Protein AF-A0A7X4A7W3-F1 (afdb_monomer_lite)

Secondary structure (DSSP, 8-state):
-------SPPEEEEEEES--EETTEE--SPPHHHHHHHHHHHHHHHHT-TTS-EEEEEEETTTSTTTTGGGT--SSSEEEETTEEEEESSPPPHHHHHHHHHHHHHTT-PPPSEEEEE-TT-HHHHHHHHHHHHTT--EEEEETTT--

Structure (mmCIF, N/CA/C/O backbone):
data_AF-A0A7X4A7W3-F1
#
_entry.id   AF-A0A7X4A7W3-F1
#
loop_
_atom_site.group_PDB
_atom_site.id
_atom_site.type_symbol
_atom_site.label_atom_id
_atom_site.label_alt_id
_atom_site.label_comp_id
_atom_site.label_asym_id
_atom_site.label_entity_id
_atom_site.label_seq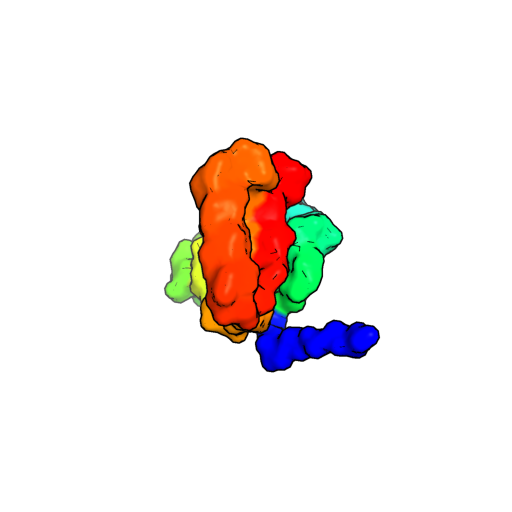_id
_atom_site.pdbx_PDB_ins_code
_atom_site.Cartn_x
_atom_site.Cartn_y
_atom_site.Cartn_z
_atom_site.occupancy
_atom_site.B_iso_or_equiv
_atom_site.auth_seq_id
_atom_site.auth_comp_id
_atom_site.auth_asym_id
_atom_site.auth_atom_id
_atom_site.pdbx_PDB_model_num
ATOM 1 N N . MET A 1 1 ? -7.900 -20.450 20.656 1.00 40.09 1 MET A N 1
ATOM 2 C CA . MET A 1 1 ? -8.960 -20.212 19.653 1.00 40.09 1 MET A CA 1
ATOM 3 C C . MET A 1 1 ? -8.255 -20.066 18.317 1.00 40.09 1 MET A C 1
ATOM 5 O O . MET A 1 1 ? -7.285 -19.316 18.297 1.00 40.09 1 MET A O 1
ATOM 9 N N . PRO A 1 2 ? -8.608 -20.824 17.266 1.00 41.00 2 PRO A N 1
ATOM 10 C CA . PRO A 1 2 ? -7.973 -20.632 15.968 1.00 41.00 2 PRO A CA 1
ATOM 11 C C . PRO A 1 2 ? -8.371 -19.248 15.448 1.00 41.00 2 PRO A C 1
ATOM 13 O O . PRO A 1 2 ? -9.547 -18.891 15.501 1.00 41.00 2 PRO A O 1
ATOM 16 N N . ALA A 1 3 ? -7.388 -18.451 15.032 1.00 45.31 3 ALA A N 1
ATOM 17 C CA . ALA A 1 3 ? -7.640 -17.185 14.364 1.00 45.31 3 ALA A CA 1
ATOM 18 C C . ALA A 1 3 ? -8.452 -17.480 13.099 1.00 45.31 3 ALA A C 1
ATOM 20 O O . ALA A 1 3 ? -8.053 -18.318 12.291 1.00 45.31 3 ALA A O 1
ATOM 21 N N . THR A 1 4 ? -9.617 -16.852 12.965 1.00 45.69 4 THR A N 1
ATOM 22 C CA . THR A 1 4 ? -10.396 -16.882 11.730 1.00 45.69 4 THR A CA 1
ATOM 23 C C . THR A 1 4 ? -9.513 -16.303 10.631 1.00 45.69 4 THR A C 1
ATOM 25 O O . THR A 1 4 ? -9.254 -15.101 10.630 1.00 45.69 4 THR A O 1
ATOM 28 N N . GLU A 1 5 ? -9.002 -17.154 9.741 1.00 52.88 5 GLU A N 1
ATOM 29 C CA . GLU A 1 5 ? -8.275 -16.702 8.557 1.00 52.88 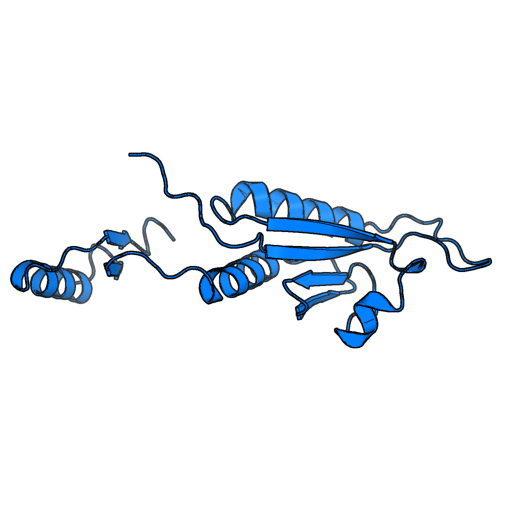5 GLU A CA 1
ATOM 30 C C . GLU A 1 5 ? -9.180 -15.738 7.783 1.00 52.88 5 GLU A C 1
ATOM 32 O O . GLU A 1 5 ? -10.354 -16.056 7.548 1.00 52.88 5 GLU A O 1
ATOM 37 N N . PRO A 1 6 ? -8.694 -14.542 7.417 1.00 53.84 6 PRO A N 1
ATOM 38 C CA . PRO A 1 6 ? -9.514 -13.624 6.662 1.00 53.84 6 PRO A CA 1
ATOM 39 C C . PRO A 1 6 ? -9.790 -14.250 5.292 1.00 53.84 6 PRO A C 1
ATOM 41 O O . PRO A 1 6 ? -8.895 -14.452 4.479 1.00 53.84 6 PRO A O 1
ATOM 44 N N . THR A 1 7 ? -11.061 -14.536 5.026 1.00 57.28 7 THR A N 1
ATOM 45 C CA . THR A 1 7 ? -11.592 -15.097 3.770 1.00 57.28 7 THR A CA 1
ATOM 46 C C . THR A 1 7 ? -11.499 -14.134 2.578 1.00 57.28 7 THR A C 1
ATOM 48 O O . THR A 1 7 ? -12.072 -14.389 1.520 1.00 57.28 7 THR A O 1
ATOM 51 N N . ALA A 1 8 ? -10.794 -13.012 2.737 1.00 69.56 8 ALA A N 1
ATOM 52 C CA . ALA A 1 8 ? -10.641 -11.976 1.733 1.00 69.56 8 ALA A CA 1
ATOM 53 C C . ALA A 1 8 ? -9.343 -12.173 0.939 1.00 69.56 8 ALA A C 1
ATOM 55 O O . ALA A 1 8 ? -8.276 -12.399 1.508 1.00 69.56 8 ALA A O 1
ATOM 56 N N . SER A 1 9 ? -9.442 -12.045 -0.386 1.00 86.50 9 SER A N 1
ATOM 57 C CA . SER A 1 9 ? -8.301 -12.135 -1.299 1.00 86.50 9 SER A CA 1
ATOM 58 C C . SER A 1 9 ? -7.165 -11.175 -0.898 1.00 86.50 9 SER A C 1
ATOM 60 O O . SER A 1 9 ? -7.451 -10.076 -0.403 1.00 86.50 9 SER A O 1
ATOM 62 N N . PRO A 1 10 ? -5.888 -11.540 -1.132 1.00 93.44 10 PRO A N 1
ATOM 63 C CA . PRO A 1 10 ? -4.743 -10.675 -0.844 1.00 93.44 10 PRO A CA 1
ATOM 64 C C . PRO A 1 10 ? -4.826 -9.313 -1.542 1.00 93.44 10 PRO A C 1
ATOM 66 O O . PRO A 1 10 ? -5.415 -9.198 -2.616 1.00 93.44 10 PRO A O 1
ATOM 69 N N . VAL A 1 11 ? -4.247 -8.268 -0.942 1.00 95.88 11 VAL A N 1
ATOM 70 C CA . VAL A 1 11 ? -4.133 -6.935 -1.557 1.00 95.88 11 VAL A CA 1
ATOM 71 C C . VAL A 1 11 ? -3.138 -7.031 -2.697 1.00 95.88 11 VAL A C 1
ATOM 73 O O . VAL A 1 11 ? -1.973 -7.356 -2.473 1.00 95.88 11 VAL A O 1
ATOM 76 N N . ALA A 1 12 ? -3.597 -6.767 -3.917 1.00 97.00 12 ALA A N 1
ATOM 77 C CA . ALA A 1 12 ? -2.737 -6.820 -5.090 1.00 97.00 12 ALA A CA 1
ATOM 78 C C . ALA A 1 12 ? -1.854 -5.567 -5.171 1.00 97.00 12 ALA A C 1
ATOM 80 O O . ALA A 1 12 ? -2.355 -4.449 -5.334 1.00 97.00 12 ALA A O 1
ATOM 81 N N . VAL A 1 13 ? -0.539 -5.764 -5.105 1.00 98.25 13 VAL A N 1
ATOM 82 C CA . VAL A 1 13 ? 0.491 -4.742 -5.309 1.00 98.25 13 VAL A CA 1
ATOM 83 C C . VAL A 1 13 ? 1.265 -5.097 -6.571 1.00 98.25 13 VAL A C 1
ATOM 85 O O . VAL A 1 13 ? 1.861 -6.160 -6.674 1.00 98.25 13 VAL A O 1
ATOM 88 N N . THR A 1 14 ? 1.279 -4.205 -7.553 1.00 98.38 14 THR A N 1
ATOM 89 C CA . THR A 1 14 ? 2.012 -4.403 -8.804 1.00 98.38 14 THR A CA 1
ATOM 90 C C . THR A 1 14 ? 3.167 -3.415 -8.896 1.00 98.38 14 THR A C 1
ATOM 92 O O . THR A 1 14 ? 2.943 -2.203 -8.870 1.00 98.38 14 THR A O 1
ATOM 95 N N . LEU A 1 15 ? 4.387 -3.927 -9.058 1.00 98.31 15 LEU A N 1
ATOM 96 C CA . LEU A 1 15 ? 5.598 -3.152 -9.315 1.00 98.31 15 LEU A CA 1
ATOM 97 C C . LEU A 1 15 ? 6.013 -3.298 -10.782 1.00 98.31 15 LEU A C 1
ATOM 99 O O . LEU A 1 15 ? 6.384 -4.383 -11.222 1.00 98.31 15 LEU A O 1
ATOM 103 N N . TYR A 1 16 ? 6.040 -2.196 -11.527 1.00 98.06 16 TYR A N 1
ATOM 104 C CA . TYR A 1 16 ? 6.697 -2.142 -12.834 1.00 98.06 16 TYR A CA 1
ATOM 105 C C . TYR A 1 16 ? 8.085 -1.540 -12.675 1.00 98.06 16 TYR A C 1
ATOM 107 O O . TYR A 1 16 ? 8.216 -0.356 -12.363 1.00 98.06 16 TYR A O 1
ATOM 115 N N . ARG A 1 17 ? 9.125 -2.336 -12.910 1.00 97.19 17 ARG A N 1
ATOM 116 C CA . ARG A 1 17 ? 10.525 -1.899 -12.819 1.00 97.19 17 ARG A CA 1
ATOM 117 C C . ARG A 1 17 ? 11.090 -1.542 -14.191 1.00 97.19 17 ARG A C 1
ATOM 119 O O . ARG A 1 17 ? 10.671 -2.104 -15.200 1.00 97.19 17 ARG A O 1
ATOM 126 N N . TRP A 1 18 ? 12.081 -0.656 -14.232 1.00 96.62 18 TRP A N 1
ATOM 127 C CA . TRP A 1 18 ? 12.839 -0.342 -15.444 1.00 96.62 18 TRP A CA 1
ATOM 128 C C . TRP A 1 18 ? 13.697 -1.546 -15.854 1.00 96.62 18 TRP A C 1
ATOM 130 O O . TRP A 1 18 ? 14.849 -1.693 -15.451 1.00 96.62 18 TRP A O 1
ATOM 140 N N . ALA A 1 19 ? 13.090 -2.453 -16.612 1.00 96.25 19 ALA A N 1
ATOM 141 C CA . ALA A 1 19 ? 13.678 -3.688 -17.103 1.00 96.25 19 ALA A CA 1
ATOM 142 C C . ALA A 1 19 ? 12.915 -4.170 -18.345 1.00 96.25 19 ALA A C 1
ATOM 144 O O . ALA A 1 19 ? 11.917 -3.568 -18.751 1.00 96.25 19 ALA A O 1
ATOM 145 N N . GLY A 1 20 ? 13.390 -5.265 -18.935 1.00 95.38 20 GLY A N 1
ATOM 146 C CA . GLY A 1 20 ? 12.765 -5.908 -20.084 1.00 95.38 20 GLY A CA 1
ATOM 147 C C . GLY A 1 20 ? 13.287 -5.429 -21.433 1.00 95.38 20 GLY A C 1
ATOM 148 O O . GLY A 1 20 ? 14.339 -4.789 -21.560 1.00 95.38 20 GLY A O 1
ATOM 149 N N . ALA A 1 21 ? 12.539 -5.800 -22.463 1.00 95.75 21 ALA A N 1
ATOM 150 C CA . ALA A 1 21 ? 12.822 -5.511 -23.858 1.00 95.75 21 ALA A CA 1
ATOM 151 C C . ALA A 1 21 ? 11.530 -5.329 -24.660 1.00 95.75 21 ALA A C 1
ATOM 153 O O . ALA A 1 21 ? 10.523 -5.988 -24.395 1.00 95.75 21 ALA A O 1
ATOM 154 N N . TRP A 1 22 ? 11.599 -4.471 -25.674 1.00 93.62 22 TRP A N 1
ATOM 155 C CA . TRP A 1 22 ? 10.551 -4.250 -26.660 1.00 93.62 22 TRP A CA 1
ATOM 156 C C . TRP A 1 22 ? 11.185 -4.107 -28.046 1.00 93.62 22 TRP A C 1
ATOM 158 O O . TRP A 1 22 ? 11.842 -3.111 -28.360 1.00 93.62 22 TRP A O 1
ATOM 168 N N . GLY A 1 23 ? 11.034 -5.151 -28.865 1.00 92.44 23 GLY A N 1
ATOM 169 C CA . GLY A 1 23 ? 11.685 -5.244 -30.170 1.00 92.44 23 GLY A CA 1
ATOM 170 C C . GLY A 1 23 ? 13.215 -5.118 -30.056 1.00 92.44 23 GLY A C 1
ATOM 171 O O . GLY A 1 23 ? 13.823 -5.865 -29.287 1.00 92.44 23 GLY A O 1
ATOM 172 N N . PRO A 1 24 ? 13.860 -4.193 -30.793 1.00 92.75 24 PRO A N 1
ATOM 173 C CA . PRO A 1 24 ? 15.310 -3.996 -30.729 1.00 92.75 24 PRO A CA 1
ATOM 174 C C . PRO A 1 24 ? 15.776 -3.256 -29.461 1.00 92.75 24 PRO A C 1
ATOM 176 O O . PRO A 1 24 ? 16.978 -3.200 -29.193 1.00 92.75 24 PRO A O 1
ATOM 179 N N . PHE A 1 25 ? 14.861 -2.675 -28.678 1.00 92.50 25 PHE A N 1
ATOM 180 C CA . PHE A 1 25 ? 15.190 -1.932 -27.465 1.00 92.50 25 PHE A CA 1
ATOM 181 C C . PHE A 1 25 ? 15.222 -2.872 -26.259 1.00 92.50 25 PHE A C 1
ATOM 183 O O . PHE A 1 25 ? 14.271 -3.608 -26.008 1.00 92.50 25 PHE A O 1
ATOM 190 N N . LYS A 1 26 ? 16.308 -2.838 -25.483 1.00 95.81 26 LYS A N 1
ATOM 191 C CA . LYS A 1 26 ? 16.471 -3.625 -24.254 1.00 95.81 26 LYS A CA 1
ATOM 192 C C . LYS A 1 26 ? 17.118 -2.774 -23.174 1.00 95.81 26 LYS A C 1
ATOM 194 O O . LYS A 1 26 ? 18.126 -2.113 -23.432 1.00 95.81 26 LYS A O 1
ATOM 199 N N . VAL A 1 27 ? 16.580 -2.842 -21.961 1.00 93.75 27 VAL A N 1
ATOM 200 C CA . VAL A 1 27 ? 17.201 -2.209 -20.798 1.00 93.75 27 VAL A CA 1
ATOM 201 C C . VAL A 1 27 ? 18.498 -2.941 -20.454 1.00 93.75 27 VAL A C 1
ATOM 203 O O . VAL A 1 27 ? 18.519 -4.162 -20.302 1.00 93.75 27 VAL A O 1
ATOM 206 N N . LYS A 1 28 ? 19.596 -2.188 -20.347 1.00 92.38 28 LYS A N 1
ATOM 207 C CA . LYS A 1 28 ? 20.921 -2.706 -19.957 1.00 92.38 28 LYS A CA 1
ATOM 208 C C . LYS A 1 28 ? 21.421 -2.142 -18.631 1.00 92.38 28 LYS A C 1
ATOM 210 O O . LYS A 1 28 ? 22.273 -2.754 -18.000 1.00 92.38 28 LYS A O 1
ATOM 215 N N . ILE A 1 29 ? 20.925 -0.969 -18.247 1.00 91.31 29 ILE A N 1
ATOM 216 C CA . ILE A 1 29 ? 21.376 -0.238 -17.065 1.00 91.31 29 ILE A CA 1
ATOM 217 C C . ILE A 1 29 ? 20.397 -0.538 -15.926 1.00 91.31 29 ILE A C 1
ATOM 219 O O . ILE A 1 29 ? 19.195 -0.332 -16.121 1.00 91.31 29 ILE A O 1
ATOM 223 N N . PRO A 1 30 ? 20.874 -1.031 -14.770 1.00 89.44 30 PRO A N 1
ATOM 224 C CA . PRO A 1 30 ? 20.020 -1.245 -13.610 1.00 89.44 30 PRO A CA 1
ATOM 225 C C . PRO A 1 30 ? 19.516 0.096 -13.063 1.00 89.44 30 PRO A C 1
ATOM 227 O O . PRO A 1 30 ? 20.249 1.082 -13.044 1.00 89.44 30 PRO A O 1
ATOM 230 N N . CYS A 1 31 ? 18.268 0.127 -12.601 1.00 92.06 31 CYS A N 1
ATOM 231 C CA . CYS A 1 31 ? 17.677 1.297 -11.952 1.00 92.06 31 CYS A CA 1
ATOM 232 C C . CYS A 1 31 ? 17.732 1.128 -10.430 1.00 92.06 31 CYS A C 1
ATOM 234 O O . CYS A 1 31 ? 17.143 0.187 -9.893 1.00 92.06 31 CYS A O 1
ATOM 236 N N . GLY A 1 32 ? 18.429 2.037 -9.742 1.00 93.00 32 GLY A N 1
ATOM 237 C CA . GLY A 1 32 ? 18.577 2.002 -8.284 1.00 93.00 32 GLY A CA 1
ATOM 238 C C . GLY A 1 32 ? 17.257 2.251 -7.555 1.00 93.00 32 GLY A C 1
ATOM 239 O O . GLY A 1 32 ? 16.955 1.577 -6.575 1.00 93.00 32 GLY A O 1
ATOM 240 N N . GLU A 1 33 ? 16.422 3.145 -8.083 1.00 94.88 33 GLU A N 1
ATOM 241 C CA . GLU A 1 33 ? 15.096 3.461 -7.551 1.00 94.88 33 GLU A CA 1
ATOM 242 C C . GLU A 1 33 ? 14.156 2.253 -7.612 1.00 94.88 33 GLU A C 1
ATOM 244 O O . GLU A 1 33 ? 13.325 2.078 -6.722 1.00 94.88 33 GLU A O 1
ATOM 249 N N . CYS A 1 34 ? 14.295 1.396 -8.631 1.00 94.62 34 CYS A N 1
ATOM 250 C CA . CYS A 1 34 ? 13.533 0.152 -8.733 1.00 94.62 34 CYS A CA 1
ATOM 251 C C . CYS A 1 34 ? 13.931 -0.851 -7.649 1.00 94.62 34 CYS A C 1
ATOM 253 O O . CYS A 1 34 ? 13.044 -1.446 -7.041 1.00 94.62 34 CYS A O 1
ATOM 255 N N . SER A 1 35 ? 15.234 -1.021 -7.398 1.00 96.00 35 SER A N 1
ATOM 256 C CA . SER A 1 35 ? 15.718 -1.893 -6.321 1.00 96.00 35 SER A CA 1
ATOM 257 C C . SER A 1 35 ? 15.258 -1.380 -4.961 1.00 96.00 35 SER A C 1
ATOM 259 O O . SER A 1 35 ? 14.626 -2.118 -4.218 1.00 96.00 35 SER A O 1
ATOM 261 N N . LEU A 1 36 ? 15.453 -0.085 -4.693 1.00 96.88 36 LEU A N 1
ATOM 262 C CA . LEU A 1 36 ? 15.028 0.527 -3.436 1.00 96.88 36 LEU A CA 1
ATOM 263 C C . LEU A 1 36 ? 13.511 0.422 -3.235 1.00 96.88 36 LEU A C 1
ATOM 265 O O . LEU A 1 36 ? 13.049 0.153 -2.135 1.00 96.88 36 LEU A O 1
ATOM 269 N N . THR A 1 37 ? 12.720 0.596 -4.294 1.00 97.69 37 THR A N 1
ATOM 270 C CA . THR A 1 37 ? 11.262 0.426 -4.221 1.00 97.69 37 THR A CA 1
ATOM 271 C C . THR A 1 37 ? 10.869 -1.005 -3.865 1.00 97.69 37 THR A C 1
ATOM 273 O O . THR A 1 37 ? 9.960 -1.194 -3.062 1.00 97.69 37 THR A O 1
ATOM 276 N N . LEU A 1 38 ? 11.537 -2.008 -4.442 1.00 97.31 38 LEU A N 1
ATOM 277 C CA . LEU A 1 38 ? 11.285 -3.407 -4.106 1.00 97.31 38 LEU A CA 1
ATOM 278 C C . LEU A 1 38 ? 11.630 -3.700 -2.642 1.00 97.31 38 LEU A C 1
ATOM 280 O O . LEU A 1 38 ? 10.811 -4.302 -1.950 1.00 97.31 38 LEU A O 1
ATOM 284 N N . ASP A 1 39 ? 12.782 -3.222 -2.171 1.00 97.38 39 ASP A N 1
ATOM 285 C CA . ASP A 1 39 ? 13.208 -3.384 -0.778 1.00 97.38 39 ASP A CA 1
ATOM 286 C C . ASP A 1 39 ? 12.196 -2.733 0.176 1.00 97.38 39 ASP A C 1
ATOM 288 O O . ASP A 1 39 ? 11.774 -3.353 1.147 1.00 97.38 39 ASP A O 1
ATOM 292 N N . VAL A 1 40 ? 11.720 -1.520 -0.143 1.00 97.50 40 VAL A N 1
ATOM 293 C CA . VAL A 1 40 ? 10.661 -0.847 0.626 1.00 97.50 40 VAL A CA 1
ATOM 294 C C . VAL A 1 40 ? 9.388 -1.690 0.660 1.00 97.50 40 VAL A C 1
ATOM 296 O O . VAL A 1 40 ? 8.812 -1.834 1.731 1.00 97.50 40 VAL A O 1
ATOM 299 N N . ILE A 1 41 ? 8.938 -2.259 -0.465 1.00 97.56 41 ILE A N 1
ATOM 300 C CA . ILE A 1 41 ? 7.726 -3.100 -0.498 1.00 97.56 41 ILE A CA 1
ATOM 301 C C . ILE A 1 41 ? 7.890 -4.321 0.411 1.00 97.56 41 ILE A C 1
ATOM 303 O O . ILE A 1 41 ? 7.016 -4.589 1.232 1.00 97.56 41 ILE A O 1
ATOM 307 N N . GLN A 1 42 ? 9.005 -5.041 0.278 1.00 96.50 42 GLN A N 1
ATOM 308 C CA . GLN A 1 42 ? 9.268 -6.258 1.046 1.00 96.50 42 GLN A CA 1
ATOM 309 C C . GLN A 1 42 ? 9.376 -5.972 2.544 1.00 96.50 42 GLN A C 1
ATOM 311 O O . GLN A 1 42 ? 8.773 -6.682 3.346 1.00 96.50 42 GLN A O 1
ATOM 316 N N . ASP A 1 43 ? 10.090 -4.910 2.912 1.00 96.50 43 ASP A N 1
ATOM 317 C CA . ASP A 1 43 ? 10.249 -4.503 4.305 1.00 96.50 43 ASP A CA 1
ATOM 318 C C . ASP A 1 43 ? 8.913 -4.034 4.903 1.00 96.50 43 ASP A C 1
ATOM 320 O O . ASP A 1 43 ? 8.558 -4.443 6.005 1.00 96.50 43 ASP A O 1
ATOM 324 N N . THR A 1 44 ? 8.109 -3.294 4.123 1.00 96.38 44 THR A N 1
ATOM 325 C CA . THR A 1 44 ? 6.767 -2.850 4.546 1.00 96.38 44 THR A CA 1
ATOM 326 C C . THR A 1 44 ? 5.841 -4.030 4.842 1.00 96.38 44 THR A C 1
ATOM 328 O O .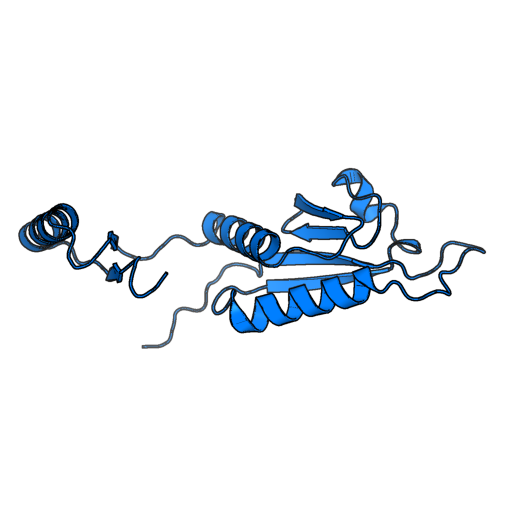 THR A 1 44 ? 5.061 -4.015 5.792 1.00 96.38 44 THR A O 1
ATOM 331 N N . MET A 1 45 ? 5.922 -5.077 4.019 1.00 94.94 45 MET A N 1
ATOM 332 C CA . MET A 1 45 ? 5.154 -6.304 4.226 1.00 94.94 45 MET A CA 1
ATOM 333 C C . MET A 1 45 ? 5.599 -7.074 5.468 1.00 94.94 45 MET A C 1
ATOM 335 O O . MET A 1 45 ? 4.768 -7.699 6.118 1.00 94.94 45 MET A O 1
ATOM 339 N N . ALA A 1 46 ? 6.893 -7.048 5.785 1.00 93.00 46 ALA A N 1
ATOM 340 C CA . ALA A 1 46 ? 7.447 -7.780 6.916 1.00 93.00 46 ALA A CA 1
ATOM 341 C C . ALA A 1 46 ? 7.182 -7.099 8.268 1.00 93.00 46 ALA A C 1
ATOM 343 O O . ALA A 1 46 ? 7.166 -7.789 9.289 1.00 93.00 46 ALA A O 1
ATOM 344 N N . HIS A 1 47 ? 7.008 -5.773 8.291 1.00 92.69 47 HIS A N 1
ATOM 345 C CA . HIS A 1 47 ? 7.000 -5.002 9.536 1.00 92.69 47 HIS A CA 1
ATOM 346 C C . HIS A 1 47 ? 5.720 -4.192 9.787 1.00 92.69 47 HIS A C 1
ATOM 348 O O . HIS A 1 47 ? 5.259 -4.154 10.924 1.00 92.69 47 HIS A O 1
ATOM 354 N N . GLU A 1 48 ? 5.120 -3.568 8.771 1.00 92.44 48 GLU A N 1
ATOM 355 C CA . GLU A 1 48 ? 3.968 -2.666 8.943 1.00 92.44 48 GLU A CA 1
ATOM 356 C C . GLU A 1 48 ? 2.626 -3.282 8.540 1.00 92.44 48 GLU A C 1
ATOM 358 O O . GLU A 1 48 ? 1.576 -2.785 8.942 1.00 92.44 48 GLU A O 1
ATOM 363 N N . LEU A 1 49 ? 2.642 -4.331 7.718 1.00 92.50 49 LEU A N 1
ATOM 364 C CA . LEU A 1 49 ? 1.435 -4.958 7.167 1.00 92.50 49 LEU A CA 1
ATOM 365 C C . LEU A 1 49 ? 1.185 -6.356 7.745 1.00 92.50 49 LEU A C 1
ATOM 367 O O . LEU A 1 49 ? 0.530 -7.181 7.106 1.00 92.50 49 LEU A O 1
ATOM 371 N N . ASP A 1 50 ? 1.688 -6.619 8.954 1.00 88.12 50 ASP A N 1
ATOM 372 C CA . ASP A 1 50 ? 1.433 -7.880 9.648 1.00 88.12 50 ASP A CA 1
ATOM 373 C C . ASP A 1 50 ? -0.079 -8.125 9.800 1.00 88.12 50 ASP A C 1
ATOM 375 O O . ASP A 1 50 ? -0.862 -7.228 10.121 1.00 88.12 50 ASP A O 1
ATOM 379 N N . GLY A 1 51 ? -0.510 -9.349 9.498 1.00 86.31 51 GLY A N 1
ATOM 380 C CA . GLY A 1 51 ? -1.925 -9.729 9.472 1.00 86.31 51 GLY A CA 1
ATOM 381 C C . GLY A 1 51 ? -2.732 -9.270 8.245 1.00 86.31 51 GLY A C 1
ATOM 382 O O . GLY A 1 51 ? -3.896 -9.662 8.128 1.00 86.31 51 GLY A O 1
ATOM 383 N N . ILE A 1 52 ? -2.154 -8.510 7.305 1.00 91.50 52 ILE A N 1
ATOM 384 C CA . ILE A 1 52 ? -2.799 -8.170 6.025 1.00 91.50 52 ILE A CA 1
ATOM 385 C C . ILE A 1 52 ? -2.186 -9.029 4.910 1.00 91.50 52 ILE A C 1
ATOM 387 O O . ILE A 1 52 ? -0.999 -8.896 4.611 1.00 91.50 52 ILE A O 1
ATOM 391 N N . PRO A 1 53 ? -2.960 -9.901 4.236 1.00 93.31 53 PRO A N 1
ATOM 392 C CA . PRO A 1 53 ? -2.435 -10.666 3.114 1.00 93.31 53 PRO A CA 1
ATOM 393 C C . PRO A 1 53 ? -2.172 -9.728 1.931 1.00 93.31 53 PRO A C 1
ATOM 395 O O . PRO A 1 53 ? -3.085 -9.063 1.442 1.00 93.31 53 PRO A O 1
ATOM 398 N N . VAL A 1 54 ? -0.933 -9.701 1.440 1.00 95.50 54 VAL A N 1
ATOM 399 C CA . VAL A 1 54 ? -0.497 -8.881 0.298 1.00 95.50 54 VAL A CA 1
ATOM 400 C C . VAL A 1 54 ? 0.164 -9.778 -0.744 1.00 95.50 54 VAL A C 1
ATOM 402 O O . VAL A 1 54 ? 1.011 -10.604 -0.410 1.00 95.50 54 VAL A O 1
ATOM 405 N N . ALA A 1 55 ? -0.214 -9.615 -2.011 1.00 96.12 55 ALA A N 1
ATOM 406 C CA . ALA A 1 55 ? 0.408 -10.294 -3.143 1.00 96.12 55 ALA A CA 1
ATOM 407 C C . ALA A 1 55 ? 1.157 -9.271 -4.001 1.00 96.12 55 ALA A C 1
ATOM 409 O O . ALA A 1 55 ? 0.576 -8.262 -4.401 1.00 96.12 55 ALA A O 1
ATOM 410 N N . VAL A 1 56 ? 2.438 -9.533 -4.277 1.00 97.00 56 VAL A N 1
ATOM 411 C CA . VAL A 1 56 ? 3.290 -8.640 -5.072 1.00 97.00 56 VAL A CA 1
ATOM 412 C C . VAL A 1 56 ? 3.582 -9.260 -6.430 1.00 97.00 56 VAL A C 1
ATOM 414 O O . VAL A 1 56 ? 4.261 -10.281 -6.514 1.00 97.00 56 VAL A O 1
ATOM 417 N N . ASP A 1 57 ? 3.138 -8.586 -7.485 1.00 97.25 57 ASP A N 1
ATOM 418 C CA . ASP A 1 57 ? 3.454 -8.923 -8.869 1.00 97.25 57 ASP A CA 1
ATOM 419 C C . ASP A 1 57 ? 4.501 -7.953 -9.417 1.00 97.25 57 ASP A C 1
ATOM 421 O O . ASP A 1 57 ? 4.337 -6.731 -9.351 1.00 97.25 57 ASP A O 1
ATOM 425 N N . ILE A 1 58 ? 5.583 -8.486 -9.984 1.00 97.69 58 ILE A N 1
ATOM 426 C CA . ILE A 1 58 ? 6.670 -7.683 -10.552 1.00 97.69 58 ILE A CA 1
ATOM 427 C C . ILE A 1 58 ? 6.680 -7.857 -12.066 1.00 97.69 58 ILE A C 1
ATOM 429 O O . ILE A 1 58 ? 6.816 -8.969 -12.571 1.00 97.69 58 ILE A O 1
ATOM 433 N N . HIS A 1 59 ? 6.606 -6.738 -12.781 1.00 97.44 59 HIS A N 1
ATOM 434 C CA . HIS A 1 59 ? 6.634 -6.687 -14.235 1.00 97.44 59 HIS A CA 1
ATOM 435 C C . HIS A 1 59 ? 7.807 -5.861 -14.746 1.00 97.44 59 HIS A C 1
ATOM 437 O O . HIS A 1 59 ? 8.199 -4.838 -14.174 1.00 97.44 59 HIS A O 1
ATOM 443 N N . ASP A 1 60 ? 8.332 -6.280 -15.889 1.00 97.38 60 ASP A N 1
ATOM 444 C CA . ASP A 1 60 ? 9.336 -5.526 -16.617 1.00 97.38 60 ASP A CA 1
ATOM 445 C C . ASP A 1 60 ? 8.636 -4.439 -17.442 1.00 97.38 60 ASP A C 1
ATOM 447 O O . ASP A 1 60 ? 7.947 -4.723 -18.425 1.00 97.38 60 ASP A O 1
ATOM 451 N N . TRP A 1 61 ? 8.807 -3.177 -17.038 1.00 96.75 61 TRP A N 1
ATOM 452 C CA . TRP A 1 61 ? 8.087 -2.043 -17.616 1.00 96.75 61 TRP A CA 1
ATOM 453 C C . TRP A 1 61 ? 8.255 -1.953 -19.131 1.00 96.75 61 TRP A C 1
ATOM 455 O O . TRP A 1 61 ? 7.265 -1.754 -19.820 1.00 96.75 61 TRP A O 1
ATOM 465 N N . LEU A 1 62 ? 9.463 -2.145 -19.679 1.00 96.00 62 LEU A N 1
ATOM 466 C CA . LEU A 1 62 ? 9.669 -2.021 -21.126 1.00 96.00 62 LEU A CA 1
ATOM 467 C C . LEU A 1 62 ? 8.945 -3.131 -21.896 1.00 96.00 62 LEU A C 1
ATOM 469 O O . LEU A 1 62 ? 8.462 -2.896 -22.999 1.00 96.00 62 LEU A O 1
ATOM 473 N N . SER A 1 63 ? 8.845 -4.329 -21.321 1.00 96.88 63 SER A N 1
ATOM 474 C CA . SER A 1 63 ? 8.150 -5.453 -21.950 1.00 96.88 63 SER A CA 1
ATOM 475 C C . SER A 1 63 ? 6.636 -5.354 -21.848 1.00 96.88 63 SER A C 1
ATOM 477 O O . SER A 1 63 ? 5.956 -5.955 -22.669 1.00 96.88 63 SER A O 1
ATOM 479 N N . GLU A 1 64 ? 6.113 -4.604 -20.878 1.00 96.56 64 GLU A N 1
ATOM 480 C CA . GLU A 1 64 ? 4.682 -4.540 -20.564 1.00 96.56 64 GLU A CA 1
ATOM 481 C C . GLU A 1 64 ? 4.185 -3.092 -20.420 1.00 96.56 64 GLU A C 1
ATOM 483 O O . GLU A 1 64 ? 3.243 -2.811 -19.677 1.00 96.56 64 GLU A O 1
ATOM 488 N N . TRP A 1 65 ? 4.810 -2.161 -21.149 1.00 94.50 65 TRP A N 1
ATOM 489 C CA . TRP A 1 65 ? 4.642 -0.709 -20.989 1.00 94.50 65 TRP A CA 1
ATOM 490 C C . TRP A 1 65 ? 3.199 -0.232 -21.173 1.00 94.50 65 TRP A C 1
ATOM 492 O O . TRP A 1 65 ? 2.818 0.796 -20.623 1.00 94.50 65 TRP A O 1
ATOM 502 N N . TRP A 1 66 ? 2.374 -0.984 -21.907 1.00 95.31 66 TRP A N 1
ATOM 503 C CA . TRP A 1 66 ? 0.962 -0.669 -22.132 1.00 95.31 66 TRP A CA 1
ATOM 504 C C . TRP A 1 66 ? 0.060 -0.987 -20.934 1.00 95.31 66 TRP A C 1
ATOM 506 O O . TRP A 1 66 ? -1.034 -0.435 -20.838 1.00 95.31 66 TRP A O 1
ATOM 516 N N . ARG A 1 67 ? 0.475 -1.871 -20.018 1.00 96.12 67 ARG A N 1
ATOM 517 C CA . ARG A 1 67 ? -0.345 -2.285 -18.867 1.00 96.12 67 ARG A CA 1
ATOM 518 C C . ARG A 1 67 ? -0.546 -1.205 -17.799 1.00 96.12 67 ARG A C 1
ATOM 520 O O . ARG A 1 67 ? -1.672 -1.097 -17.312 1.00 96.12 67 ARG A O 1
ATOM 527 N N . PRO A 1 68 ? 0.473 -0.420 -17.391 1.00 96.62 68 PRO A N 1
ATOM 528 C CA . PRO A 1 68 ? 0.285 0.619 -16.379 1.00 96.62 68 PRO A CA 1
ATOM 529 C C . PRO A 1 68 ? -0.376 1.895 -16.927 1.00 96.62 68 PRO A C 1
ATOM 531 O O . PRO A 1 68 ? -0.934 2.662 -16.141 1.00 96.62 68 PRO A O 1
ATOM 534 N N . LEU A 1 69 ? -0.378 2.113 -18.250 1.00 95.62 69 LEU A N 1
ATOM 535 C CA . LEU A 1 69 ? -0.885 3.348 -18.865 1.00 95.62 69 LEU A CA 1
ATOM 536 C C . LEU A 1 69 ? -2.355 3.670 -18.539 1.00 95.62 69 LEU A C 1
ATOM 538 O O . LEU A 1 69 ? -2.613 4.808 -18.147 1.00 95.62 69 LEU A O 1
ATOM 542 N N . PRO A 1 70 ? -3.326 2.730 -18.610 1.00 96.81 70 PRO A N 1
ATOM 543 C CA . PRO A 1 70 ? -4.721 3.017 -18.252 1.00 96.81 70 PRO A CA 1
ATOM 544 C C . PRO A 1 70 ? -4.908 3.431 -16.789 1.00 96.81 70 PRO A C 1
ATOM 546 O O . PRO A 1 70 ? -5.922 4.025 -16.439 1.00 96.81 70 PRO A O 1
ATOM 549 N N . LYS A 1 71 ? -3.930 3.113 -15.933 1.00 96.06 71 LYS A N 1
ATOM 550 C CA . LYS A 1 71 ? -3.905 3.455 -14.508 1.00 96.06 71 LYS A CA 1
ATOM 551 C C . LYS A 1 71 ? -3.099 4.737 -14.235 1.00 96.06 71 LYS A C 1
ATOM 553 O O . LYS A 1 71 ? -2.908 5.098 -13.081 1.00 96.06 71 LYS A O 1
ATOM 558 N N . GLY A 1 72 ? -2.613 5.416 -15.280 1.00 96.06 72 GLY A N 1
ATOM 559 C CA . GLY A 1 72 ? -1.832 6.656 -15.193 1.00 96.06 72 GLY A CA 1
ATOM 560 C C . GLY A 1 72 ? -0.332 6.467 -14.936 1.00 96.06 72 GLY A C 1
ATOM 561 O O . GLY A 1 72 ? 0.380 7.453 -14.735 1.00 96.06 72 GLY A O 1
ATOM 562 N N . GLY A 1 73 ? 0.165 5.226 -14.926 1.00 96.50 73 GLY A N 1
ATOM 563 C CA . GLY A 1 73 ? 1.581 4.932 -14.724 1.00 96.50 73 GLY A CA 1
ATOM 564 C C . GLY A 1 73 ? 2.363 5.004 -16.034 1.00 96.50 73 GLY A C 1
ATOM 565 O O . GLY A 1 73 ? 2.077 4.248 -16.962 1.00 96.50 73 GLY A O 1
ATOM 566 N N . TRP A 1 74 ? 3.371 5.875 -16.098 1.00 96.06 74 TRP A N 1
ATOM 567 C CA . TRP A 1 74 ? 4.186 6.084 -17.302 1.00 96.06 74 TRP A CA 1
ATOM 568 C C . TRP A 1 74 ? 5.698 6.031 -17.044 1.00 96.06 74 TRP A C 1
ATOM 570 O O . TRP A 1 74 ? 6.438 5.727 -17.976 1.00 96.06 74 TRP A O 1
ATOM 580 N N . HIS A 1 75 ? 6.167 6.269 -15.812 1.00 94.75 75 HIS A N 1
ATOM 581 C CA . HIS A 1 75 ? 7.599 6.284 -15.482 1.00 94.75 75 HIS A CA 1
ATOM 582 C C . HIS A 1 75 ? 7.965 5.249 -14.411 1.00 94.75 75 HIS A C 1
ATOM 584 O O . HIS A 1 75 ? 7.516 5.345 -13.273 1.00 94.75 75 HIS A O 1
ATOM 590 N N . ALA A 1 76 ? 8.802 4.269 -14.759 1.00 95.75 76 ALA A N 1
ATOM 591 C CA . ALA A 1 76 ? 9.316 3.289 -13.801 1.00 95.75 76 ALA A CA 1
ATOM 592 C C . ALA A 1 76 ? 10.253 3.922 -12.741 1.00 95.75 76 ALA A C 1
ATOM 594 O O . ALA A 1 76 ? 10.971 4.861 -13.077 1.00 95.75 76 ALA A O 1
ATOM 595 N N . PRO A 1 77 ? 10.302 3.398 -11.496 1.00 97.62 77 PRO A N 1
ATOM 596 C CA . PRO A 1 77 ? 9.441 2.343 -10.950 1.00 97.62 77 PRO A CA 1
ATOM 597 C C . PRO A 1 77 ? 7.994 2.821 -10.809 1.00 97.62 77 PRO A C 1
ATOM 599 O O . PRO A 1 77 ? 7.784 3.958 -10.418 1.00 97.62 77 PRO A O 1
ATOM 602 N N . ILE A 1 78 ? 7.008 1.973 -11.115 1.00 98.31 78 ILE A N 1
ATOM 603 C CA . ILE A 1 78 ? 5.575 2.275 -10.936 1.00 98.31 78 ILE A CA 1
ATOM 604 C C . ILE A 1 78 ? 5.006 1.296 -9.921 1.00 98.31 78 ILE A C 1
ATOM 606 O O . ILE A 1 78 ? 5.115 0.087 -10.121 1.00 98.31 78 ILE A O 1
ATOM 610 N N . VAL A 1 79 ? 4.352 1.810 -8.886 1.00 98.56 79 VAL A N 1
ATOM 611 C CA . VAL A 1 79 ? 3.663 1.009 -7.872 1.00 98.56 79 VAL A CA 1
ATOM 612 C C . VAL A 1 79 ? 2.169 1.251 -7.979 1.00 98.56 79 VAL A C 1
ATOM 614 O O . VAL A 1 79 ? 1.700 2.392 -7.935 1.00 98.56 79 VAL A O 1
ATOM 617 N N . ILE A 1 80 ? 1.421 0.164 -8.124 1.00 98.44 80 ILE A N 1
ATOM 618 C CA . ILE A 1 80 ? -0.035 0.164 -8.226 1.00 98.44 80 ILE A CA 1
ATOM 619 C C . ILE A 1 80 ? -0.588 -0.738 -7.130 1.00 98.44 80 ILE A C 1
ATOM 621 O O . ILE A 1 80 ? -0.164 -1.881 -7.022 1.00 98.44 80 ILE A O 1
ATOM 625 N N . VAL A 1 81 ? -1.558 -0.252 -6.364 1.00 98.00 81 VAL A N 1
ATOM 626 C CA . VAL A 1 81 ? -2.258 -1.028 -5.331 1.00 98.00 81 VAL A CA 1
ATOM 627 C C . VAL A 1 81 ? -3.726 -1.114 -5.724 1.00 98.00 81 VAL A C 1
ATOM 629 O O . VAL A 1 81 ? -4.363 -0.082 -5.919 1.00 98.00 81 VAL A O 1
ATOM 632 N N . GLU A 1 82 ? -4.249 -2.326 -5.921 1.00 95.25 82 GLU A N 1
ATOM 633 C CA . GLU A 1 82 ? -5.645 -2.576 -6.338 1.00 95.25 82 GLU A CA 1
ATOM 634 C C . GLU A 1 82 ? -6.088 -1.732 -7.548 1.00 95.25 82 GLU A C 1
ATOM 636 O O . GLU A 1 82 ? -7.171 -1.153 -7.606 1.00 95.25 82 GLU A O 1
ATOM 641 N N . GLY A 1 83 ? -5.201 -1.595 -8.535 1.00 94.62 83 GLY A N 1
ATOM 642 C CA . GLY A 1 83 ? -5.472 -0.804 -9.738 1.00 94.62 83 GLY A CA 1
ATOM 643 C C . GLY A 1 83 ? -5.303 0.711 -9.584 1.00 94.62 83 GLY A C 1
ATOM 644 O O . GLY A 1 83 ? -5.304 1.401 -10.603 1.00 94.62 83 GLY A O 1
ATOM 645 N N . ARG A 1 84 ? -5.069 1.227 -8.373 1.00 96.50 84 ARG A N 1
ATOM 646 C CA . ARG A 1 84 ? -4.762 2.638 -8.115 1.00 96.50 84 ARG A CA 1
ATOM 647 C C . ARG A 1 84 ? -3.259 2.893 -8.186 1.00 96.50 84 ARG A C 1
ATOM 649 O O . ARG A 1 84 ? -2.480 2.196 -7.545 1.00 96.50 84 ARG A O 1
ATOM 656 N N . LEU A 1 85 ? -2.848 3.917 -8.929 1.00 97.69 85 LEU A N 1
ATOM 657 C CA . LEU A 1 85 ? -1.462 4.386 -8.938 1.00 97.69 85 LEU A CA 1
ATOM 658 C C . LEU A 1 85 ? -1.088 4.988 -7.574 1.00 97.69 85 LEU A C 1
ATOM 660 O O . LEU A 1 85 ? -1.787 5.870 -7.072 1.00 97.69 85 LEU A O 1
ATOM 664 N N . VAL A 1 86 ? 0.014 4.514 -6.992 1.00 97.69 86 VAL A N 1
ATOM 665 C CA . VAL A 1 86 ? 0.490 4.916 -5.657 1.00 97.69 86 VAL A CA 1
ATOM 666 C C . VAL A 1 86 ? 1.792 5.704 -5.730 1.00 97.69 86 VAL A C 1
ATOM 668 O O . VAL A 1 86 ? 1.947 6.706 -5.041 1.00 97.69 86 VAL A O 1
ATOM 671 N N . SER A 1 87 ? 2.724 5.284 -6.583 1.00 97.62 87 SER A N 1
ATOM 672 C CA . SER A 1 87 ? 4.007 5.964 -6.764 1.00 97.62 87 SER A CA 1
ATOM 673 C C . SER A 1 87 ? 4.527 5.727 -8.176 1.00 97.62 87 SER A C 1
ATOM 675 O O . SER A 1 87 ? 4.261 4.673 -8.761 1.00 97.62 87 SER A O 1
ATOM 677 N N . GLN A 1 88 ? 5.240 6.708 -8.735 1.00 97.81 88 GLN A N 1
ATOM 678 C CA . GLN A 1 88 ? 5.970 6.524 -9.983 1.00 97.81 88 GLN A CA 1
ATOM 679 C C . GLN A 1 88 ? 7.226 7.395 -10.083 1.00 97.81 88 GLN A C 1
ATOM 681 O O . GLN A 1 88 ? 7.244 8.514 -9.573 1.00 97.81 88 GLN A O 1
ATOM 686 N N . GLY A 1 89 ? 8.243 6.909 -10.796 1.00 95.75 89 GLY A N 1
ATOM 687 C CA . GLY A 1 89 ? 9.420 7.690 -11.196 1.00 95.75 89 GLY A CA 1
ATOM 688 C C . GLY A 1 89 ? 10.385 8.074 -10.069 1.00 95.75 89 GLY A C 1
ATOM 689 O O . GLY A 1 89 ? 11.314 8.842 -10.305 1.00 95.75 89 GLY A O 1
ATOM 690 N N . HIS A 1 90 ? 10.172 7.570 -8.855 1.00 95.94 90 HIS A N 1
ATOM 691 C CA . HIS A 1 90 ? 11.043 7.766 -7.701 1.00 95.94 90 HIS A CA 1
ATOM 692 C C . HIS A 1 90 ? 10.904 6.587 -6.732 1.00 95.94 90 HIS A C 1
ATOM 694 O O . HIS A 1 90 ? 9.988 5.775 -6.856 1.00 95.94 90 HIS A O 1
ATOM 700 N N . ALA A 1 91 ? 11.796 6.504 -5.745 1.00 95.62 91 ALA A N 1
ATOM 701 C CA . ALA A 1 91 ? 11.711 5.488 -4.702 1.00 95.62 91 ALA A CA 1
ATOM 702 C C . ALA A 1 91 ? 10.394 5.598 -3.916 1.00 95.62 91 ALA A C 1
ATOM 704 O O . ALA A 1 91 ? 9.980 6.696 -3.531 1.00 95.62 91 ALA A O 1
ATOM 705 N N . LEU A 1 92 ? 9.740 4.461 -3.686 1.00 97.56 92 LEU A N 1
ATOM 706 C CA . LEU A 1 92 ? 8.476 4.399 -2.962 1.00 97.56 92 LEU A CA 1
ATOM 707 C C . LEU A 1 92 ? 8.619 4.903 -1.520 1.00 97.56 92 LEU A C 1
ATOM 709 O O . LEU A 1 92 ? 9.546 4.538 -0.800 1.00 97.56 92 LEU A O 1
ATOM 713 N N . ASN A 1 93 ? 7.656 5.713 -1.082 1.00 97.19 93 ASN A N 1
ATOM 714 C CA . ASN A 1 93 ? 7.514 6.065 0.323 1.00 97.19 93 ASN A CA 1
ATOM 715 C C . ASN A 1 93 ? 6.772 4.942 1.064 1.00 97.19 93 ASN A C 1
ATOM 717 O O . ASN A 1 93 ? 5.660 4.580 0.676 1.00 97.19 93 ASN A O 1
ATOM 721 N N . ARG A 1 94 ? 7.375 4.438 2.147 1.00 96.75 94 ARG A N 1
ATOM 722 C CA .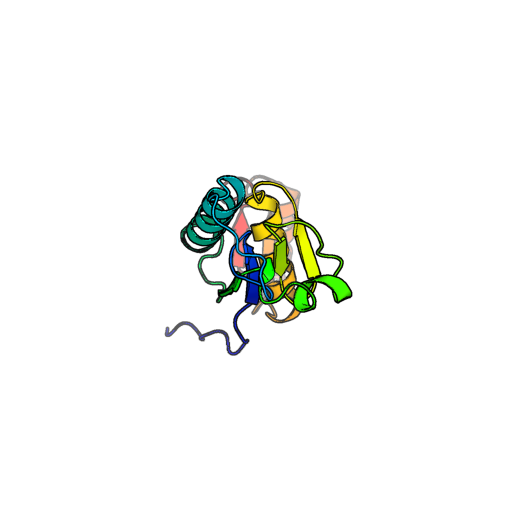 ARG A 1 94 ? 6.811 3.386 3.007 1.00 96.75 94 ARG A CA 1
ATOM 723 C C . ARG A 1 94 ? 5.397 3.714 3.485 1.00 96.75 94 ARG A C 1
ATOM 725 O O . ARG A 1 94 ? 4.485 2.944 3.230 1.00 96.75 94 ARG A O 1
ATOM 732 N N . GLY A 1 95 ? 5.203 4.877 4.110 1.00 95.25 95 GLY A N 1
ATOM 733 C CA . GLY A 1 95 ? 3.908 5.270 4.673 1.00 95.25 95 GLY A CA 1
ATOM 734 C C . GLY A 1 95 ? 2.805 5.366 3.619 1.00 95.25 95 GLY A C 1
ATOM 735 O O . GLY A 1 95 ? 1.682 4.946 3.869 1.00 95.25 95 GLY A O 1
ATOM 736 N N . VAL A 1 96 ? 3.142 5.829 2.411 1.00 96.81 96 VAL A N 1
ATOM 737 C CA . VAL A 1 96 ? 2.198 5.887 1.283 1.00 96.81 96 VAL A CA 1
ATOM 738 C C . VAL A 1 96 ? 1.785 4.484 0.816 1.00 96.81 96 VAL A C 1
ATOM 740 O O . VAL A 1 96 ? 0.625 4.276 0.459 1.00 96.81 96 VAL A O 1
ATOM 743 N N . LEU A 1 97 ? 2.702 3.507 0.830 1.00 97.88 97 LEU A N 1
ATOM 744 C CA . LEU A 1 97 ? 2.362 2.105 0.566 1.00 97.88 97 LEU A CA 1
ATOM 745 C C . LEU A 1 97 ? 1.479 1.533 1.677 1.00 97.88 97 LEU A C 1
ATOM 747 O O . LEU A 1 97 ? 0.444 0.943 1.375 1.00 97.88 97 LEU A O 1
ATOM 751 N N . THR A 1 98 ? 1.875 1.726 2.937 1.00 97.00 98 THR A N 1
ATOM 752 C CA . THR A 1 98 ? 1.142 1.245 4.113 1.00 97.00 98 THR A CA 1
ATOM 753 C C . THR A 1 98 ? -0.297 1.750 4.101 1.00 97.00 98 THR A C 1
ATOM 755 O O . THR A 1 98 ? -1.228 0.951 4.151 1.00 97.00 98 THR A O 1
ATOM 758 N N . GLU A 1 99 ? -0.495 3.060 3.933 1.00 96.12 99 GLU A N 1
ATOM 759 C CA . GLU A 1 99 ? -1.820 3.676 3.831 1.00 96.12 99 GLU A CA 1
ATOM 760 C C . GLU A 1 99 ? -2.632 3.075 2.677 1.00 96.12 99 GLU A C 1
ATOM 762 O O . GLU A 1 99 ? -3.788 2.695 2.857 1.00 96.12 99 GLU A O 1
ATOM 767 N N . ALA A 1 100 ? -2.026 2.947 1.491 1.00 97.44 100 ALA A N 1
ATOM 768 C CA . ALA A 1 100 ? -2.710 2.423 0.316 1.00 97.44 100 ALA A CA 1
ATOM 769 C C . ALA A 1 100 ? -3.197 0.981 0.504 1.00 97.44 100 ALA A C 1
ATOM 771 O O . ALA A 1 100 ? -4.302 0.649 0.073 1.00 97.44 100 ALA A O 1
ATOM 772 N N . VAL A 1 101 ? -2.374 0.134 1.124 1.00 96.88 101 VAL A N 1
ATOM 773 C CA . VAL A 1 101 ? -2.704 -1.270 1.385 1.00 96.88 101 VAL A CA 1
ATOM 774 C C . VAL A 1 101 ? -3.760 -1.386 2.484 1.00 96.88 101 VAL A C 1
ATOM 776 O O . VAL A 1 101 ? -4.723 -2.134 2.311 1.00 96.88 101 VAL A O 1
ATOM 779 N N . ILE A 1 102 ? -3.632 -0.624 3.575 1.00 94.44 102 ILE A N 1
ATOM 780 C CA . ILE A 1 102 ? -4.609 -0.630 4.672 1.00 94.44 102 ILE A CA 1
ATOM 781 C C . ILE A 1 102 ? -5.973 -0.124 4.189 1.00 94.44 102 ILE A C 1
ATOM 783 O O . ILE A 1 102 ? -6.976 -0.765 4.486 1.00 94.44 102 ILE A O 1
ATOM 787 N N . ASP A 1 103 ? -6.043 0.956 3.402 1.00 94.50 103 ASP A N 1
ATOM 788 C CA . ASP A 1 103 ? -7.315 1.442 2.837 1.00 94.50 103 ASP A CA 1
ATOM 789 C C . ASP A 1 103 ? -7.963 0.389 1.921 1.00 94.50 103 ASP A C 1
ATOM 791 O O . ASP A 1 103 ? -9.164 0.120 2.010 1.00 94.50 103 ASP A O 1
ATOM 795 N N . ALA A 1 104 ? -7.164 -0.263 1.071 1.00 94.19 104 ALA A N 1
ATOM 796 C CA . ALA A 1 104 ? -7.634 -1.343 0.207 1.00 94.19 104 ALA A CA 1
ATOM 797 C C . ALA A 1 104 ? -8.171 -2.549 0.997 1.00 94.19 104 ALA A C 1
ATOM 799 O O . ALA A 1 104 ? -9.167 -3.161 0.595 1.00 94.19 104 ALA A O 1
ATOM 800 N N . TRP A 1 105 ? -7.522 -2.889 2.110 1.00 93.50 105 TRP A N 1
ATOM 801 C CA . TRP A 1 105 ? -7.930 -3.968 3.002 1.00 93.50 105 TRP A CA 1
ATOM 802 C C . TRP A 1 105 ? -9.181 -3.612 3.814 1.00 93.50 105 TRP A C 1
ATOM 804 O O . TRP A 1 105 ? -10.147 -4.375 3.832 1.00 93.50 105 TRP A O 1
ATOM 814 N N . ALA A 1 106 ? -9.224 -2.418 4.404 1.00 90.25 106 ALA A N 1
ATOM 815 C CA . ALA A 1 106 ? -10.322 -1.946 5.243 1.00 90.25 106 ALA A CA 1
ATOM 816 C C . ALA A 1 106 ? -11.670 -1.929 4.505 1.00 90.25 106 ALA A C 1
ATOM 818 O O . ALA A 1 106 ? -12.711 -2.193 5.101 1.00 90.25 106 ALA A O 1
ATOM 819 N N . ARG A 1 107 ? -11.667 -1.688 3.186 1.00 88.44 107 ARG A N 1
ATOM 820 C CA . ARG A 1 107 ? -12.879 -1.732 2.344 1.00 88.44 107 ARG A CA 1
ATOM 821 C C . ARG A 1 107 ? -13.533 -3.113 2.258 1.00 88.44 107 ARG A C 1
ATOM 823 O O . ARG A 1 107 ? -14.691 -3.204 1.857 1.00 88.44 107 ARG A O 1
ATOM 830 N N . ARG A 1 108 ? -12.804 -4.179 2.591 1.00 84.38 108 ARG A N 1
ATOM 831 C CA . ARG A 1 108 ? -13.264 -5.574 2.499 1.00 84.38 108 ARG A CA 1
ATOM 832 C C . ARG A 1 108 ? -13.194 -6.335 3.819 1.00 84.38 108 ARG A C 1
ATOM 834 O O . ARG A 1 108 ? -13.870 -7.350 3.956 1.00 84.38 108 ARG A O 1
ATOM 841 N N . SER A 1 109 ? -12.427 -5.850 4.792 1.00 81.12 109 SER A N 1
ATOM 842 C CA . SER A 1 109 ? -12.399 -6.390 6.146 1.00 81.12 109 SER A CA 1
ATOM 843 C C . SER A 1 109 ? -13.374 -5.621 7.036 1.00 81.12 109 SER A C 1
ATOM 845 O O . SER A 1 109 ? -13.098 -4.493 7.445 1.00 81.12 109 SER A O 1
ATOM 847 N N . ALA A 1 110 ? -14.513 -6.229 7.365 1.00 76.75 110 ALA A N 1
ATOM 848 C CA . ALA A 1 110 ? -15.369 -5.689 8.413 1.00 76.75 110 ALA A CA 1
ATOM 849 C C . ALA A 1 110 ? -14.706 -5.929 9.784 1.00 76.75 110 ALA A C 1
ATOM 851 O O . ALA A 1 110 ? -14.317 -7.068 10.064 1.00 76.75 110 ALA A O 1
ATOM 852 N N . PRO A 1 111 ? -14.573 -4.904 10.645 1.00 78.50 111 PRO A N 1
ATOM 853 C CA . PRO A 1 111 ? -14.126 -5.116 12.014 1.00 78.50 111 PRO A CA 1
ATOM 854 C C . PRO A 1 111 ? -15.140 -5.992 12.760 1.00 78.50 111 PRO A C 1
ATOM 856 O O . PRO A 1 111 ? -16.352 -5.858 12.577 1.00 78.50 111 PRO A O 1
ATOM 859 N N . ALA A 1 112 ? -14.642 -6.909 13.587 1.00 82.94 112 ALA A N 1
ATOM 860 C CA . ALA A 1 112 ? -15.475 -7.808 14.371 1.00 82.94 112 ALA A CA 1
ATOM 861 C C . ALA A 1 112 ? -15.705 -7.238 15.776 1.00 82.94 112 ALA A C 1
ATOM 863 O O . ALA A 1 112 ? -14.760 -7.013 16.524 1.00 82.94 112 ALA A O 1
ATOM 864 N N . GLY A 1 113 ? -16.969 -7.072 16.162 1.00 88.44 113 GLY A N 1
ATOM 865 C CA . GLY A 1 113 ? -17.327 -6.522 17.470 1.00 88.44 113 GLY A CA 1
ATOM 866 C C . GLY A 1 113 ? -17.086 -5.014 17.574 1.00 88.44 113 GLY A C 1
ATOM 867 O O . GLY A 1 113 ? -16.950 -4.314 16.570 1.00 88.44 113 GLY A O 1
ATOM 868 N N . ASN A 1 114 ? -17.076 -4.499 18.804 1.00 91.94 114 ASN A N 1
ATOM 869 C CA . ASN A 1 114 ? -16.884 -3.073 19.057 1.00 91.94 114 ASN A CA 1
ATOM 870 C C . ASN A 1 114 ? -15.420 -2.779 19.376 1.00 91.94 114 ASN A C 1
ATOM 872 O O . ASN A 1 114 ? -14.801 -3.447 20.204 1.00 91.94 114 ASN A O 1
ATOM 876 N N . HIS A 1 115 ? -14.886 -1.730 18.762 1.00 91.94 115 HIS A N 1
ATOM 877 C CA . HIS A 1 115 ? -13.534 -1.249 19.013 1.00 91.94 115 HIS A CA 1
ATOM 878 C C . HIS A 1 115 ? -13.604 0.179 19.547 1.00 91.94 115 HIS A C 1
ATOM 880 O O . HIS A 1 115 ? -14.265 1.035 18.958 1.00 91.94 115 HIS A O 1
ATOM 886 N N . LEU A 1 116 ? -12.915 0.442 20.657 1.00 92.94 116 LEU A N 1
ATOM 887 C CA . LEU A 1 116 ? -12.802 1.772 21.241 1.00 92.94 116 LEU A CA 1
ATOM 888 C C . LEU A 1 116 ? -11.346 2.228 21.192 1.00 92.94 116 LEU A C 1
ATOM 890 O O . LEU A 1 116 ? -10.506 1.720 21.931 1.00 92.94 116 LEU A O 1
ATOM 894 N N . PHE A 1 117 ? -11.077 3.227 20.360 1.00 93.81 117 PHE A N 1
ATOM 895 C CA . PHE A 1 117 ? -9.777 3.879 20.254 1.00 93.81 117 PHE A CA 1
ATOM 896 C C . PHE A 1 117 ? -9.757 5.124 21.140 1.00 93.81 117 PHE A C 1
ATOM 898 O O . PHE A 1 117 ? -10.674 5.947 21.092 1.00 93.81 117 PHE A O 1
ATOM 905 N N . GLY A 1 118 ? -8.732 5.278 21.972 1.00 94.00 118 GLY A N 1
ATOM 906 C CA . GLY A 1 118 ? -8.623 6.443 22.840 1.00 94.00 118 GLY A CA 1
ATOM 907 C C . GLY A 1 118 ? -7.277 6.562 23.529 1.00 94.00 118 GLY A C 1
ATOM 908 O O . GLY A 1 118 ? -6.372 5.777 23.295 1.00 94.00 118 GLY A O 1
ATOM 909 N N . LYS A 1 119 ? -7.154 7.559 24.402 1.00 93.56 119 LYS A N 1
ATOM 910 C CA . LYS A 1 119 ? -6.008 7.716 25.302 1.00 93.56 119 LYS A CA 1
ATOM 911 C C . LYS A 1 119 ? -6.436 7.311 26.705 1.00 93.56 119 LYS A C 1
ATOM 913 O O . LYS A 1 119 ? -7.436 7.831 27.202 1.00 93.56 119 LYS A O 1
ATOM 918 N N . GLU A 1 120 ? -5.679 6.439 27.362 1.00 90.50 120 GLU A N 1
ATOM 919 C CA . GLU A 1 120 ? -6.047 5.822 28.644 1.00 90.50 120 GLU A CA 1
ATOM 920 C C . GLU A 1 120 ? -6.358 6.862 29.722 1.00 90.50 120 GLU A C 1
ATOM 922 O O . GLU A 1 120 ? -7.337 6.733 30.452 1.00 90.50 120 GLU A O 1
ATOM 927 N N . THR A 1 121 ? -5.586 7.948 29.748 1.00 90.94 121 THR A N 1
ATOM 928 C CA . THR A 1 121 ? -5.729 9.046 30.713 1.00 90.94 121 THR A CA 1
ATOM 929 C C . THR A 1 121 ? -6.688 10.156 30.271 1.00 90.94 121 THR A C 1
ATOM 931 O O . THR A 1 121 ? -6.833 11.156 30.973 1.00 90.94 121 THR A O 1
ATOM 934 N N . CYS A 1 122 ? -7.356 10.035 29.119 1.00 95.44 122 CYS A N 1
ATOM 935 C CA . CYS A 1 122 ? -8.315 11.040 28.664 1.00 95.44 122 CYS A CA 1
ATOM 936 C C . CYS A 1 122 ? -9.652 10.897 29.417 1.00 95.44 122 CYS A C 1
ATOM 938 O O . CYS A 1 122 ? -10.307 9.856 29.297 1.00 95.44 122 CYS A O 1
ATOM 940 N N . PRO A 1 123 ? -10.136 11.939 30.124 1.00 95.62 123 PRO A N 1
ATOM 941 C CA . PRO A 1 123 ? -11.377 11.857 30.898 1.00 95.62 123 PRO A CA 1
ATOM 942 C C . PRO A 1 123 ? -12.606 11.561 30.024 1.00 95.62 123 PRO A C 1
ATOM 944 O O . PRO A 1 123 ? -13.539 10.895 30.471 1.00 95.62 123 PRO A O 1
ATOM 947 N N . HIS A 1 124 ? -12.605 11.990 28.757 1.00 96.25 124 HIS A N 1
ATOM 948 C CA . HIS A 1 124 ? -13.676 11.664 27.813 1.00 96.25 124 HIS A CA 1
ATOM 949 C C . HIS A 1 124 ? -13.660 10.189 27.395 1.00 96.25 124 HIS A C 1
ATOM 951 O O . HIS A 1 124 ? -14.726 9.590 27.278 1.00 96.25 124 HIS A O 1
ATOM 957 N N . CYS A 1 125 ? -12.476 9.588 27.224 1.00 94.44 125 CYS A N 1
ATOM 958 C CA . CYS A 1 125 ? -12.340 8.165 26.911 1.00 94.44 125 CYS A CA 1
ATOM 959 C C . CYS A 1 125 ? -12.758 7.299 28.106 1.00 94.44 125 CYS A C 1
ATOM 961 O O . CYS A 1 125 ? -13.485 6.329 27.922 1.00 94.44 125 CYS A O 1
ATOM 963 N N . VAL A 1 126 ? -12.372 7.677 29.331 1.00 94.62 126 VAL A N 1
ATOM 964 C CA . VAL A 1 126 ? -12.813 6.997 30.564 1.00 94.62 126 VAL A CA 1
ATOM 965 C C . VAL A 1 126 ? -14.337 7.029 30.689 1.00 94.62 126 VAL A C 1
ATOM 967 O O . VAL A 1 126 ? -14.958 6.002 30.951 1.00 94.62 126 VAL A O 1
ATOM 970 N N . ARG A 1 127 ? -14.955 8.184 30.425 1.00 95.88 127 ARG A N 1
ATOM 971 C CA . ARG A 1 127 ? -16.416 8.322 30.443 1.00 95.88 127 ARG A CA 1
ATOM 972 C C . ARG A 1 127 ? -17.106 7.519 29.332 1.00 95.88 127 ARG A C 1
ATOM 974 O O . ARG A 1 127 ? -18.155 6.939 29.562 1.00 95.88 127 ARG A O 1
ATOM 981 N N . ALA A 1 128 ? -16.525 7.446 28.135 1.00 94.44 128 ALA A N 1
ATOM 982 C CA . ALA A 1 128 ? -17.065 6.608 27.063 1.00 94.44 128 ALA A CA 1
ATOM 983 C C . ALA A 1 128 ? -17.034 5.112 27.433 1.00 94.44 128 ALA A C 1
ATOM 985 O O . ALA A 1 128 ? -18.013 4.406 27.199 1.00 94.44 128 ALA A O 1
ATOM 986 N N . LYS A 1 129 ? -15.948 4.645 28.070 1.00 95.12 129 LYS A N 1
ATOM 987 C CA . LYS A 1 129 ? -15.834 3.271 28.592 1.00 95.12 129 LYS A CA 1
ATOM 988 C C . LYS A 1 129 ? -16.930 2.951 29.608 1.00 95.12 129 LYS A C 1
ATOM 990 O O . LYS A 1 129 ? -17.518 1.877 29.531 1.00 95.12 129 LYS A O 1
ATOM 995 N N . SER A 1 130 ? -17.226 3.873 30.531 1.00 95.19 130 SER A N 1
ATOM 996 C CA . SER A 1 130 ? -18.270 3.642 31.537 1.00 95.19 130 SER A CA 1
ATOM 997 C C . SER A 1 130 ? -19.650 3.497 30.901 1.00 95.19 130 SER A C 1
ATOM 999 O O . SER A 1 130 ? -20.374 2.580 31.262 1.00 95.19 130 SER A O 1
ATOM 1001 N N . TYR A 1 131 ? -19.984 4.307 29.890 1.00 96.25 131 TYR A N 1
ATOM 1002 C CA . TYR A 1 131 ? -21.258 4.174 29.173 1.00 96.25 131 TYR A CA 1
ATOM 1003 C C . TYR A 1 131 ? -21.408 2.829 28.456 1.00 96.25 131 TYR A C 1
ATOM 1005 O O . TYR A 1 131 ? -22.486 2.242 28.482 1.00 96.25 131 TYR A O 1
ATOM 1013 N N . LEU A 1 132 ? -20.336 2.323 27.838 1.00 95.94 132 LEU A N 1
ATOM 1014 C CA . LEU A 1 132 ? -20.353 1.002 27.204 1.00 95.94 132 LEU A CA 1
ATOM 1015 C C . LEU A 1 132 ? -20.516 -0.118 28.243 1.00 95.94 132 LEU A C 1
ATOM 1017 O O . LEU A 1 132 ? -21.319 -1.025 28.038 1.00 95.94 132 LEU A O 1
ATOM 1021 N N . ALA A 1 133 ? -19.816 -0.018 29.378 1.00 95.06 133 ALA A N 1
ATOM 1022 C CA . ALA A 1 133 ? -19.916 -0.983 30.472 1.00 95.06 133 ALA A CA 1
ATOM 1023 C C . ALA A 1 133 ? -21.313 -0.996 31.122 1.00 95.06 133 ALA A C 1
ATOM 1025 O O . ALA A 1 133 ? -21.879 -2.064 31.341 1.00 95.06 133 ALA A O 1
ATOM 1026 N N . GLU A 1 134 ? -21.896 0.177 31.383 1.00 97.38 134 GLU A N 1
ATOM 1027 C CA . GLU A 1 134 ? -23.255 0.326 31.927 1.00 97.38 134 GLU A CA 1
ATOM 1028 C C . GLU A 1 134 ? -24.324 -0.231 30.976 1.00 97.38 134 GLU A C 1
ATOM 1030 O O . GLU A 1 134 ? -25.322 -0.791 31.427 1.00 97.38 134 GLU A O 1
ATOM 1035 N N . ALA A 1 135 ? -24.103 -0.119 29.664 1.00 96.88 135 ALA A N 1
ATOM 1036 C CA . ALA A 1 135 ? -24.979 -0.679 28.639 1.00 96.88 135 ALA A CA 1
ATOM 1037 C C . ALA A 1 135 ? -24.765 -2.187 28.389 1.00 96.88 135 ALA A C 1
ATOM 1039 O O . ALA A 1 135 ? -25.494 -2.770 27.586 1.00 96.88 135 ALA A O 1
ATOM 1040 N N . GLY A 1 136 ? -23.779 -2.824 29.036 1.00 96.12 136 GLY A N 1
ATOM 1041 C CA . GLY A 1 136 ? -23.436 -4.231 28.809 1.00 96.12 136 GLY A CA 1
ATOM 1042 C C . GLY A 1 136 ? -22.872 -4.511 27.411 1.00 96.12 136 GLY A C 1
ATOM 1043 O O . GLY A 1 136 ? -23.087 -5.593 26.870 1.00 96.12 136 GLY A O 1
ATOM 1044 N N . ILE A 1 137 ? -22.201 -3.530 26.799 1.00 95.44 137 ILE A N 1
ATOM 1045 C CA . ILE A 1 137 ? -21.611 -3.643 25.462 1.00 95.44 137 ILE A CA 1
ATOM 1046 C C . ILE A 1 137 ? -20.132 -4.014 25.594 1.00 95.44 137 ILE A C 1
ATOM 1048 O O . ILE A 1 137 ? -19.324 -3.202 26.044 1.00 95.44 137 ILE A O 1
ATOM 1052 N N . ASP A 1 138 ? -19.766 -5.212 25.139 1.00 95.31 138 ASP A N 1
ATOM 1053 C CA . ASP A 1 138 ? -18.367 -5.643 25.065 1.00 95.31 138 ASP A CA 1
ATOM 1054 C C . ASP A 1 138 ? -17.596 -4.858 23.994 1.00 95.31 138 ASP A C 1
ATOM 1056 O O . ASP A 1 138 ? -18.110 -4.608 22.896 1.00 95.31 138 ASP A O 1
ATOM 1060 N N . TYR A 1 139 ? -16.347 -4.486 24.295 1.00 94.38 139 TYR A N 1
ATOM 1061 C CA . TYR A 1 139 ? -15.456 -3.790 23.365 1.00 94.38 139 TYR A CA 1
ATOM 1062 C C . TYR A 1 139 ? -13.977 -4.136 23.584 1.00 94.38 139 TYR A C 1
ATOM 1064 O O . TYR A 1 139 ? -13.533 -4.394 24.702 1.00 94.38 139 TYR A O 1
ATOM 1072 N N . ALA A 1 140 ? -13.191 -4.062 22.509 1.00 93.81 140 ALA A N 1
ATOM 1073 C CA . ALA A 1 140 ? -11.732 -4.068 22.559 1.00 93.81 140 ALA A CA 1
ATOM 1074 C C . ALA A 1 140 ? -11.208 -2.626 22.655 1.00 93.81 140 ALA A C 1
ATOM 1076 O O . ALA A 1 140 ? -11.531 -1.790 21.806 1.00 93.81 140 ALA A O 1
ATOM 1077 N N . TYR A 1 141 ? -10.416 -2.317 23.686 1.00 93.50 141 TYR A N 1
ATOM 1078 C CA . TYR A 1 141 ? -9.810 -0.993 23.856 1.00 93.50 141 TYR A CA 1
ATOM 1079 C C . TYR A 1 141 ? -8.415 -0.922 23.237 1.00 93.50 141 TYR A C 1
ATOM 1081 O O . TYR A 1 141 ? -7.581 -1.779 23.515 1.00 93.50 141 TYR A O 1
ATOM 1089 N N . HIS A 1 142 ? -8.159 0.148 22.487 1.00 93.00 142 HIS A N 1
ATOM 1090 C CA . HIS A 1 142 ? -6.885 0.433 21.828 1.00 93.00 142 HIS A CA 1
ATOM 1091 C C . HIS A 1 142 ? -6.369 1.792 22.303 1.00 93.00 142 HIS A C 1
ATOM 1093 O O . HIS A 1 142 ? -7.069 2.803 22.159 1.00 93.00 142 HIS A O 1
ATOM 1099 N N . ASP A 1 143 ? -5.177 1.820 22.908 1.00 92.62 143 ASP A N 1
ATOM 1100 C CA . ASP A 1 143 ? -4.556 3.069 23.350 1.00 92.62 143 ASP A CA 1
ATOM 1101 C C . ASP A 1 143 ? -3.729 3.698 22.228 1.00 92.62 143 ASP A C 1
ATOM 1103 O O . ASP A 1 143 ? -2.617 3.265 21.958 1.00 92.62 143 ASP A O 1
ATOM 1107 N N . VAL A 1 144 ? -4.242 4.767 21.625 1.00 90.75 144 VAL A N 1
ATOM 1108 C CA . VAL A 1 144 ? -3.620 5.403 20.449 1.00 90.75 144 VAL A CA 1
ATOM 1109 C C . VAL A 1 144 ? -2.350 6.203 20.765 1.00 90.75 144 VAL A C 1
ATOM 1111 O O . VAL A 1 144 ? -1.757 6.795 19.870 1.00 90.75 144 VAL A O 1
ATOM 1114 N N . VAL A 1 145 ? -1.973 6.325 22.042 1.00 88.88 145 VAL A N 1
ATOM 1115 C CA . VAL A 1 145 ? -0.762 7.043 22.468 1.00 88.88 145 VAL A CA 1
ATOM 1116 C C . VAL A 1 145 ? 0.347 6.066 22.825 1.00 88.88 145 VAL A C 1
ATOM 1118 O O . VAL A 1 145 ? 1.505 6.321 22.504 1.00 88.88 145 VAL A O 1
ATOM 1121 N N . ARG A 1 146 ? 0.010 4.980 23.525 1.00 86.19 146 ARG A N 1
ATOM 1122 C CA . ARG A 1 146 ? 0.978 3.941 23.890 1.00 86.19 146 ARG A CA 1
ATOM 1123 C C . ARG A 1 146 ? 1.264 2.998 22.725 1.00 86.19 146 ARG A C 1
ATOM 1125 O O . ARG A 1 146 ? 2.416 2.618 22.547 1.00 86.19 146 ARG A O 1
ATOM 1132 N N . ASP A 1 147 ? 0.228 2.668 21.962 1.00 81.31 147 ASP A N 1
ATOM 1133 C CA . ASP A 1 147 ? 0.240 1.678 20.890 1.00 81.31 147 ASP A CA 1
ATOM 1134 C C . ASP A 1 147 ? -0.214 2.369 19.573 1.00 81.31 147 ASP A C 1
ATOM 1136 O O . ASP A 1 147 ? -1.352 2.164 19.140 1.00 81.31 147 ASP A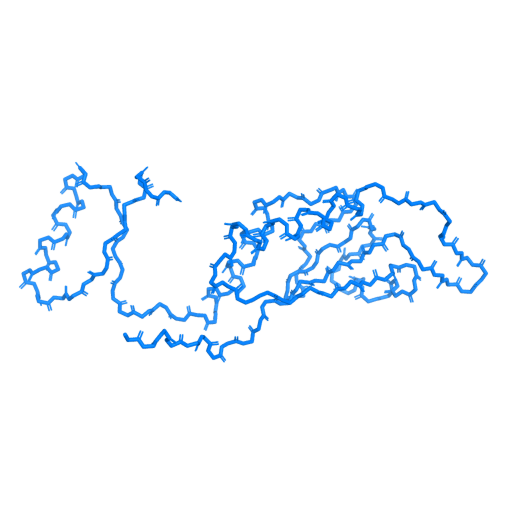 O 1
ATOM 1140 N N . PRO A 1 148 ? 0.610 3.289 19.013 1.00 62.88 148 PRO A N 1
ATOM 1141 C CA . PRO A 1 148 ? 0.255 4.135 17.866 1.00 62.88 148 PRO A CA 1
ATOM 1142 C C . PRO A 1 148 ? 0.198 3.396 16.524 1.00 62.88 148 PRO A C 1
ATOM 1144 O O . PRO A 1 148 ? 0.943 2.406 16.347 1.00 62.88 148 PRO A O 1
#

pLDDT: mean 91.79, std 11.05, range [40.09, 98.56]

Sequence (148 aa):
MPATEPTASPVAVTLYRWAGAWGPFKVKIPCGECSLTLDVIQDTMAHELDGIPVAVDIHDWLSEWWRPLPKGGWHAPIVIVEGRLVSQGHALNRGVLTEAVIDAWARRSAPAGNHLFGKETCPHCVRAKSYLAEAGIDYAYHDVVRDP

Radius of gyration: 20.68 Å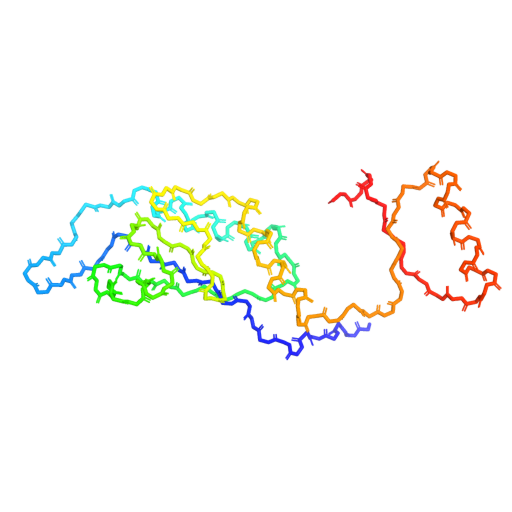; chains: 1; bounding box: 46×32×63 Å

Foldseek 3Di:
DDPPQPPDDAWEKEWAAQADDDVPDGDDDHDPLSVLQVVLVVVLVVPVQPSGGHDYHYHHCNVPVVVCVVQPAHAPRWIDIPSHTQDHDGHDDNVSVSVSRVVVVPVRDDDDFAEQEEAPPDPVSVVVVVVCVVVVGDYDYDHPPVHD